Protein AF-A0A966C824-F1 (afdb_monomer)

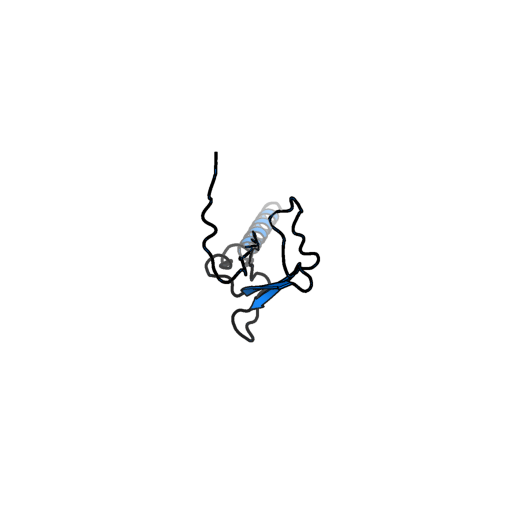Radius of gyration: 28.46 Å; Cα contacts (8 Å, |Δi|>4): 60; chains: 1; bounding box: 36×34×95 Å

Structure (mmCIF, N/CA/C/O backbone):
data_AF-A0A966C824-F1
#
_entry.id   AF-A0A966C824-F1
#
loop_
_atom_site.group_PDB
_atom_site.id
_atom_site.type_symbol
_atom_site.label_atom_id
_atom_site.label_alt_id
_atom_site.label_comp_id
_atom_site.label_asym_id
_atom_site.label_entity_id
_atom_site.label_seq_id
_atom_site.pdbx_PDB_ins_code
_atom_site.Cartn_x
_atom_site.Cartn_y
_atom_site.Cartn_z
_atom_site.occupancy
_atom_site.B_iso_or_equiv
_atom_site.auth_seq_id
_atom_site.auth_comp_id
_atom_site.auth_asym_id
_atom_site.auth_atom_id
_atom_site.pdbx_PDB_model_num
ATOM 1 N N . MET A 1 1 ? -11.080 4.506 -63.660 1.00 52.56 1 MET A N 1
ATOM 2 C CA . MET A 1 1 ? -11.298 5.128 -62.327 1.00 52.56 1 MET A CA 1
ATOM 3 C C . MET A 1 1 ? -11.511 4.131 -61.174 1.00 52.56 1 MET A C 1
ATOM 5 O O . MET A 1 1 ? -11.250 4.509 -60.042 1.00 52.56 1 MET A O 1
ATOM 9 N N . LYS A 1 2 ? -11.953 2.877 -61.407 1.00 53.19 2 LYS A N 1
ATOM 10 C CA . LYS A 1 2 ? -12.155 1.874 -60.333 1.00 53.19 2 LYS A CA 1
ATOM 11 C C . LYS A 1 2 ? -10.847 1.301 -59.754 1.00 53.19 2 LYS A C 1
ATOM 13 O O . LYS A 1 2 ? -10.748 1.173 -58.545 1.00 53.19 2 LYS A O 1
ATOM 18 N N . SER A 1 3 ? -9.838 1.047 -60.594 1.00 57.88 3 SER A N 1
ATOM 19 C CA . SER A 1 3 ? -8.557 0.451 -60.165 1.00 57.88 3 SER A CA 1
ATOM 20 C C . SER A 1 3 ? -7.742 1.363 -59.238 1.00 57.88 3 SER A C 1
ATOM 22 O O . SER A 1 3 ? -7.180 0.875 -58.267 1.00 57.88 3 SER A O 1
ATOM 24 N N . LEU A 1 4 ? -7.744 2.683 -59.473 1.00 57.84 4 LEU A N 1
ATOM 25 C CA . LEU A 1 4 ? -6.974 3.628 -58.656 1.00 57.84 4 LEU A CA 1
ATOM 26 C C . LEU A 1 4 ? -7.444 3.626 -57.193 1.00 57.84 4 LEU A C 1
ATOM 28 O O . LEU A 1 4 ? -6.621 3.641 -56.291 1.00 57.84 4 LEU A O 1
ATOM 32 N N . ARG A 1 5 ? -8.766 3.529 -56.970 1.00 61.22 5 ARG A N 1
ATOM 33 C CA . ARG A 1 5 ? -9.389 3.506 -55.636 1.00 61.22 5 ARG A CA 1
ATOM 34 C C . ARG A 1 5 ? -9.021 2.252 -54.843 1.00 61.22 5 ARG A C 1
ATOM 36 O O . ARG A 1 5 ? -8.782 2.338 -53.643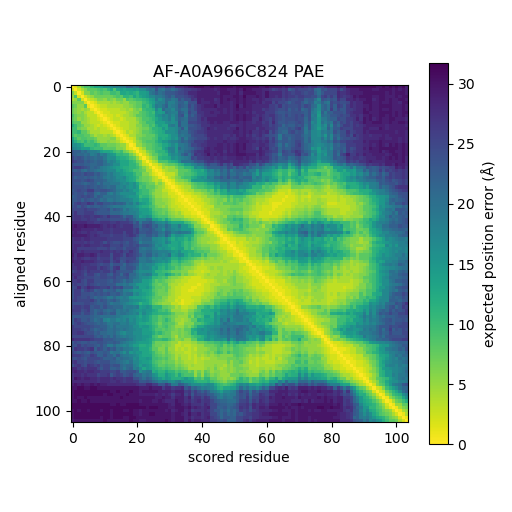 1.00 61.22 5 ARG A O 1
ATOM 43 N N . THR A 1 6 ? -8.955 1.100 -55.508 1.00 62.62 6 THR A N 1
ATOM 44 C CA . THR A 1 6 ? -8.594 -0.172 -54.870 1.00 62.62 6 THR A CA 1
ATOM 45 C C . THR A 1 6 ? -7.126 -0.180 -54.447 1.00 62.62 6 THR A C 1
ATOM 47 O O . THR A 1 6 ? -6.808 -0.619 -53.347 1.00 62.62 6 THR A O 1
ATOM 50 N N . THR A 1 7 ? -6.233 0.375 -55.271 1.00 66.12 7 THR A N 1
ATOM 51 C CA . THR A 1 7 ? -4.802 0.462 -54.949 1.00 66.12 7 THR A CA 1
ATOM 52 C C . THR A 1 7 ? -4.532 1.391 -53.761 1.00 66.12 7 THR A C 1
ATOM 54 O O . THR A 1 7 ? -3.710 1.058 -52.912 1.00 66.12 7 THR A O 1
ATOM 57 N N . THR A 1 8 ? -5.252 2.515 -53.639 1.00 68.44 8 THR A N 1
ATOM 58 C CA . THR A 1 8 ? -5.095 3.428 -52.489 1.00 68.44 8 THR A CA 1
ATOM 59 C C . THR A 1 8 ? -5.561 2.796 -51.176 1.00 68.44 8 THR A C 1
ATOM 61 O O . THR A 1 8 ? -4.921 2.986 -50.147 1.00 68.44 8 THR A O 1
ATOM 64 N N . LEU A 1 9 ? -6.641 2.007 -51.210 1.00 70.12 9 LEU A N 1
ATOM 65 C CA . LEU A 1 9 ? -7.150 1.273 -50.045 1.00 70.12 9 LEU A CA 1
ATOM 66 C C . LEU A 1 9 ? -6.168 0.202 -49.555 1.00 70.12 9 LEU A C 1
ATOM 68 O O . LEU A 1 9 ? -5.970 0.062 -48.351 1.00 70.12 9 LEU A O 1
ATOM 72 N N . ILE A 1 10 ? -5.517 -0.513 -50.475 1.00 74.25 10 ILE A N 1
ATOM 73 C CA . ILE A 1 10 ? -4.514 -1.533 -50.134 1.00 74.25 10 ILE A CA 1
ATOM 74 C C . ILE A 1 10 ? -3.266 -0.883 -49.521 1.00 74.25 10 ILE A C 1
ATOM 76 O O . ILE A 1 10 ? -2.755 -1.373 -48.516 1.00 74.25 10 ILE A O 1
ATOM 80 N N . LEU A 1 11 ? -2.802 0.243 -50.075 1.00 69.38 11 LEU A N 1
ATOM 81 C CA . LEU A 1 11 ? -1.651 0.970 -49.528 1.00 69.38 11 LEU A CA 1
ATOM 82 C C . LEU A 1 11 ? -1.937 1.543 -48.132 1.00 69.38 11 LEU A C 1
ATOM 84 O O . LEU A 1 11 ? -1.084 1.464 -47.252 1.00 69.38 11 LEU A O 1
ATOM 88 N N . ALA A 1 12 ? -3.141 2.082 -47.916 1.00 69.94 12 ALA A N 1
ATOM 89 C CA . ALA A 1 12 ? -3.560 2.588 -46.611 1.00 69.94 12 ALA A CA 1
ATOM 90 C C . ALA A 1 12 ? -3.686 1.458 -45.575 1.00 69.94 12 ALA A C 1
ATOM 92 O O . ALA A 1 12 ? -3.243 1.620 -44.442 1.00 69.94 12 ALA A O 1
ATOM 93 N N . ALA A 1 13 ? -4.219 0.295 -45.964 1.00 66.50 13 ALA A N 1
ATOM 94 C CA . ALA A 1 13 ? -4.302 -0.872 -45.086 1.00 66.50 13 ALA A CA 1
ATOM 95 C C . ALA A 1 13 ? -2.912 -1.408 -44.702 1.00 66.50 13 ALA A C 1
ATOM 97 O O . ALA A 1 13 ? -2.683 -1.729 -43.539 1.00 66.50 13 ALA A O 1
ATOM 98 N N . LEU A 1 14 ? -1.962 -1.445 -45.643 1.00 68.31 14 LEU A N 1
ATOM 99 C CA . LEU A 1 14 ? -0.592 -1.888 -45.367 1.00 68.31 14 LEU A CA 1
ATOM 100 C C . LEU A 1 14 ? 0.166 -0.902 -44.463 1.00 68.31 14 LEU A C 1
ATOM 102 O O . LEU A 1 14 ? 0.928 -1.326 -43.596 1.00 68.31 14 LEU A O 1
ATOM 106 N N . ALA A 1 15 ? -0.089 0.401 -44.611 1.00 66.44 15 ALA A N 1
ATOM 107 C CA . ALA A 1 15 ? 0.471 1.425 -43.732 1.00 66.44 15 ALA A CA 1
ATOM 108 C C . ALA A 1 15 ? -0.011 1.276 -42.278 1.00 66.44 15 ALA A C 1
ATOM 110 O O . ALA A 1 15 ? 0.764 1.537 -41.366 1.00 66.44 15 ALA A O 1
ATOM 111 N N . VAL A 1 16 ? -1.243 0.799 -42.050 1.00 65.81 16 VAL A N 1
ATOM 112 C CA . VAL A 1 16 ? -1.774 0.547 -40.697 1.00 65.81 16 VAL A CA 1
ATOM 113 C C . VAL A 1 16 ? -1.121 -0.673 -40.036 1.00 65.81 16 VAL A C 1
ATOM 115 O O . VAL A 1 16 ? -0.901 -0.654 -38.830 1.00 65.81 16 VAL A O 1
ATOM 118 N N . VAL A 1 17 ? -0.754 -1.705 -40.805 1.00 63.94 17 VAL A N 1
ATOM 119 C CA . VAL A 1 17 ? -0.068 -2.910 -40.283 1.00 63.94 17 VAL A CA 1
ATOM 120 C C . VAL A 1 17 ? 1.400 -2.632 -39.929 1.00 63.94 17 VAL A C 1
ATOM 122 O O . VAL A 1 17 ? 1.963 -3.293 -39.062 1.00 63.94 17 VAL A O 1
ATOM 125 N N . LEU A 1 18 ? 2.018 -1.646 -40.587 1.00 61.72 18 LEU A N 1
ATOM 126 C CA . LEU A 1 18 ? 3.401 -1.223 -40.337 1.00 61.72 18 LEU A CA 1
ATOM 127 C C . LEU A 1 18 ? 3.526 -0.141 -39.257 1.00 61.72 18 LEU A C 1
ATOM 129 O O . LEU A 1 18 ? 4.646 0.229 -38.904 1.00 61.72 18 LEU A O 1
ATOM 133 N N . LEU A 1 19 ? 2.411 0.371 -38.724 1.00 61.56 19 LEU A N 1
ATOM 134 C CA . LEU A 1 19 ? 2.466 1.196 -37.524 1.00 61.56 19 LEU A CA 1
ATOM 135 C C . LEU A 1 19 ? 2.982 0.309 -36.381 1.00 61.56 19 LEU A C 1
ATOM 137 O O . LEU A 1 19 ? 2.381 -0.735 -36.126 1.00 61.56 19 LEU A O 1
ATOM 141 N N . PRO A 1 20 ? 4.065 0.691 -35.679 1.00 58.81 20 PRO A N 1
ATOM 142 C CA . PRO A 1 20 ? 4.505 0.011 -34.466 1.00 58.81 20 PRO A CA 1
ATOM 143 C C . PRO A 1 20 ? 3.474 0.286 -33.362 1.00 58.81 20 PRO A C 1
ATOM 145 O O . PRO A 1 20 ? 3.635 1.165 -32.519 1.00 58.81 20 PRO A O 1
ATOM 148 N N . GLY A 1 21 ? 2.345 -0.413 -33.448 1.00 55.00 21 GLY A N 1
ATOM 149 C CA . GLY A 1 21 ? 1.138 -0.181 -32.678 1.00 55.00 21 GLY A CA 1
ATOM 150 C C . GLY A 1 21 ? 0.811 -1.374 -31.790 1.00 55.00 21 GLY A C 1
ATOM 151 O O . GLY A 1 21 ? 0.289 -2.387 -32.240 1.00 55.00 21 GLY A O 1
ATOM 152 N N . CYS A 1 22 ? 1.069 -1.187 -30.501 1.00 57.72 22 CYS A N 1
ATOM 153 C CA . CYS A 1 22 ? 0.274 -1.686 -29.375 1.00 57.72 22 CYS A CA 1
ATOM 154 C C . CYS A 1 22 ? 0.309 -3.169 -28.9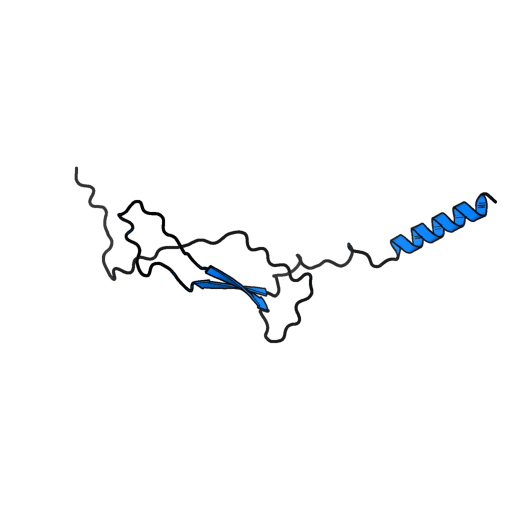65 1.00 57.72 22 CYS A C 1
ATOM 156 O O . CYS A 1 22 ? -0.117 -3.431 -27.844 1.00 57.72 22 CYS A O 1
ATOM 158 N N . THR A 1 23 ? 0.808 -4.129 -29.750 1.00 54.44 23 THR A N 1
ATOM 159 C CA . THR A 1 23 ? 0.698 -5.558 -29.346 1.00 54.44 23 THR A CA 1
ATOM 160 C C . THR A 1 23 ? 1.996 -6.362 -29.306 1.00 54.44 23 THR A C 1
ATOM 162 O O . THR A 1 23 ? 2.058 -7.343 -28.576 1.00 54.44 23 THR A O 1
ATOM 165 N N . ALA A 1 24 ? 3.050 -5.964 -30.020 1.00 55.19 24 ALA A N 1
ATOM 166 C CA . ALA A 1 24 ? 4.229 -6.822 -30.210 1.00 55.19 24 ALA A CA 1
ATOM 167 C C . ALA A 1 24 ? 5.364 -6.659 -29.173 1.00 55.19 24 ALA A C 1
ATOM 169 O O . ALA A 1 24 ? 6.389 -7.316 -29.307 1.00 55.19 24 ALA A O 1
ATOM 170 N N . GLY A 1 25 ? 5.219 -5.794 -28.164 1.00 55.53 25 GLY A N 1
ATOM 171 C CA . GLY A 1 25 ? 6.306 -5.517 -27.210 1.00 55.53 25 GLY A CA 1
ATOM 172 C C . GLY A 1 25 ? 5.865 -5.098 -25.812 1.00 55.53 25 GLY A C 1
ATOM 173 O O . GLY A 1 25 ? 6.674 -4.555 -25.062 1.00 55.53 25 GLY A O 1
ATOM 174 N N . ASN A 1 26 ? 4.592 -5.305 -25.454 1.00 60.81 26 ASN A N 1
ATOM 175 C CA . ASN A 1 26 ? 4.152 -5.060 -24.084 1.00 60.81 26 ASN A CA 1
ATOM 176 C C . ASN A 1 26 ? 4.554 -6.245 -23.195 1.00 60.81 26 ASN A C 1
ATOM 178 O O . ASN A 1 26 ? 3.788 -7.188 -23.024 1.00 60.81 26 ASN A O 1
ATOM 182 N N . HIS A 1 27 ? 5.765 -6.170 -22.651 1.00 65.69 27 HIS A N 1
ATOM 183 C CA . HIS A 1 27 ? 6.320 -7.129 -21.694 1.00 65.69 27 HIS A CA 1
ATOM 184 C C . HIS A 1 27 ? 6.126 -6.674 -20.237 1.00 65.69 27 HIS A C 1
ATOM 186 O O . HIS A 1 27 ? 6.779 -7.200 -19.336 1.00 65.69 27 HIS A O 1
ATOM 192 N N . SER A 1 28 ? 5.252 -5.689 -19.973 1.00 62.09 28 SER A N 1
ATOM 193 C CA . SER A 1 28 ? 5.052 -5.144 -18.620 1.00 62.09 28 SER A CA 1
ATOM 194 C C . SER A 1 28 ? 4.587 -6.193 -17.602 1.00 62.09 28 SER A C 1
ATOM 196 O O . SER A 1 28 ? 4.790 -5.998 -16.408 1.00 62.09 28 SER A O 1
ATOM 198 N N . ALA A 1 29 ? 4.005 -7.308 -18.057 1.00 66.31 29 ALA A N 1
ATOM 199 C CA . ALA A 1 29 ? 3.576 -8.421 -17.209 1.00 66.31 29 ALA A CA 1
ATOM 200 C C . ALA A 1 29 ? 4.593 -9.580 -17.117 1.00 66.31 29 ALA A C 1
ATOM 202 O O . ALA A 1 29 ? 4.401 -10.488 -16.312 1.00 66.31 29 ALA A O 1
ATOM 203 N N . ASP A 1 30 ? 5.666 -9.568 -17.914 1.00 71.81 30 ASP A N 1
ATOM 204 C CA . ASP A 1 30 ? 6.597 -10.705 -18.020 1.00 71.81 30 ASP A CA 1
ATOM 205 C C . ASP A 1 30 ? 7.574 -10.778 -16.844 1.00 71.81 30 ASP A C 1
ATOM 207 O O . ASP A 1 30 ? 8.207 -11.805 -16.595 1.00 71.81 30 ASP A O 1
ATOM 211 N N . THR A 1 31 ? 7.732 -9.669 -16.125 1.00 73.12 31 THR A N 1
ATOM 212 C CA . THR A 1 31 ? 8.700 -9.536 -15.040 1.00 73.12 31 THR A CA 1
ATOM 213 C C . THR A 1 31 ? 8.067 -8.879 -13.826 1.00 73.12 31 THR A C 1
ATOM 215 O O . THR A 1 31 ? 7.002 -8.270 -13.891 1.00 73.12 31 THR A O 1
ATOM 218 N N . VAL A 1 32 ? 8.727 -9.025 -12.678 1.00 74.56 32 VAL A N 1
ATOM 219 C CA . VAL A 1 32 ? 8.282 -8.383 -11.442 1.00 74.56 32 VAL A CA 1
ATOM 220 C C . VAL A 1 32 ? 8.275 -6.865 -11.632 1.00 74.56 32 VAL A C 1
ATOM 222 O O . VAL A 1 32 ? 9.278 -6.296 -12.062 1.00 74.56 32 VAL A O 1
ATOM 225 N N . ALA A 1 33 ? 7.183 -6.208 -11.226 1.00 78.38 33 ALA A N 1
ATOM 226 C CA . ALA A 1 33 ? 7.037 -4.760 -11.333 1.00 78.38 33 ALA A CA 1
ATOM 227 C C . ALA A 1 33 ? 8.260 -4.013 -10.750 1.00 78.38 33 ALA A C 1
ATOM 229 O O . ALA A 1 33 ? 8.742 -4.366 -9.661 1.00 78.38 33 ALA A O 1
ATOM 230 N N . PRO A 1 34 ? 8.758 -2.957 -11.419 1.00 80.94 34 PRO A N 1
ATOM 231 C CA . PRO A 1 34 ? 9.940 -2.205 -10.988 1.00 80.94 34 PRO A CA 1
ATOM 232 C C . PRO A 1 34 ? 9.667 -1.266 -9.798 1.00 80.94 34 PRO A C 1
ATOM 234 O O . PRO A 1 34 ? 10.542 -0.492 -9.404 1.00 80.94 34 PRO A O 1
ATOM 237 N N . VAL A 1 35 ? 8.473 -1.343 -9.206 1.00 84.19 35 VAL A N 1
ATOM 238 C CA . VAL A 1 35 ? 8.035 -0.537 -8.066 1.00 84.19 35 VAL A CA 1
ATOM 239 C C . VAL A 1 35 ? 7.712 -1.404 -6.851 1.00 84.19 35 VAL A C 1
ATOM 241 O O . VAL A 1 35 ? 7.455 -2.603 -6.970 1.00 84.19 35 VAL A O 1
ATOM 244 N N . PHE A 1 36 ? 7.730 -0.796 -5.672 1.00 85.94 36 PHE A N 1
ATOM 245 C CA . PHE A 1 36 ? 7.175 -1.356 -4.444 1.00 85.94 36 PHE A CA 1
ATOM 246 C C . PHE A 1 36 ? 6.220 -0.345 -3.805 1.00 85.94 36 PHE A C 1
ATOM 248 O O . PHE A 1 36 ? 6.359 0.864 -4.009 1.00 85.94 36 PHE A O 1
ATOM 255 N N . PHE A 1 37 ? 5.246 -0.852 -3.052 1.00 86.94 37 PHE A N 1
ATOM 256 C CA . PHE A 1 37 ? 4.314 -0.029 -2.292 1.00 86.94 37 PHE A CA 1
ATOM 257 C C . PHE A 1 37 ? 4.803 0.148 -0.859 1.00 86.94 37 PHE A C 1
ATOM 259 O O . PHE A 1 37 ? 5.297 -0.795 -0.241 1.00 86.94 37 PHE A O 1
ATOM 266 N N . THR A 1 38 ? 4.620 1.345 -0.320 1.00 87.56 38 THR A N 1
ATOM 267 C CA . THR A 1 38 ? 4.750 1.630 1.108 1.00 87.56 38 THR A CA 1
ATOM 268 C C . THR A 1 38 ? 3.461 2.249 1.621 1.00 87.56 38 THR A C 1
ATOM 270 O O . THR A 1 38 ? 2.821 3.038 0.923 1.00 87.56 38 THR A O 1
ATOM 273 N N . ALA A 1 39 ? 3.082 1.868 2.839 1.00 86.94 39 ALA A N 1
ATOM 274 C CA . ALA A 1 39 ? 1.987 2.477 3.576 1.00 86.94 39 ALA A CA 1
ATOM 275 C C . ALA A 1 39 ? 2.554 3.406 4.646 1.00 86.94 39 ALA A C 1
ATOM 277 O O . ALA A 1 39 ? 3.523 3.070 5.327 1.00 86.94 39 ALA A O 1
ATOM 278 N N . ASP A 1 40 ? 1.922 4.558 4.793 1.00 86.69 40 ASP A N 1
ATOM 279 C CA . ASP A 1 40 ? 2.205 5.552 5.816 1.00 86.69 40 ASP A CA 1
ATOM 280 C C . ASP A 1 40 ? 0.895 5.817 6.565 1.00 86.69 40 ASP A C 1
ATOM 282 O O . ASP A 1 40 ? -0.092 6.259 5.969 1.00 86.69 40 ASP A O 1
ATOM 286 N N . ILE A 1 41 ? 0.861 5.455 7.847 1.00 82.06 41 ILE A N 1
ATOM 287 C CA . ILE A 1 41 ? -0.308 5.608 8.714 1.00 82.06 41 ILE A CA 1
ATOM 288 C C . ILE A 1 41 ? -0.009 6.770 9.652 1.00 82.06 41 ILE A C 1
ATOM 290 O O . ILE A 1 41 ? 0.748 6.626 10.609 1.00 82.06 41 ILE A O 1
ATOM 294 N N . THR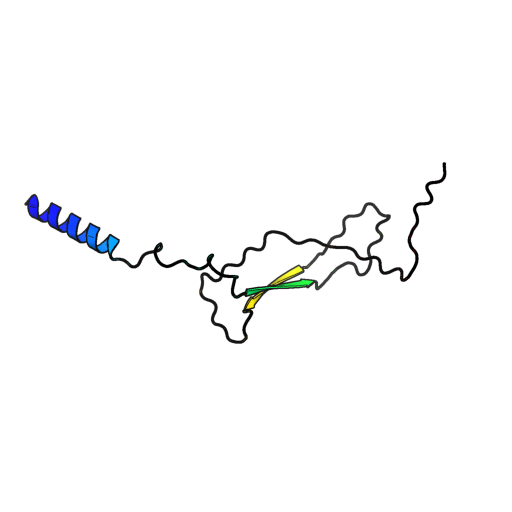 A 1 42 ? -0.582 7.933 9.351 1.00 76.25 42 THR A N 1
ATOM 295 C CA . THR A 1 42 ? -0.346 9.160 10.126 1.00 76.25 42 THR A CA 1
ATOM 296 C C . THR A 1 42 ? -1.167 9.180 11.412 1.00 76.25 42 THR A C 1
ATOM 298 O O . THR A 1 42 ? -0.713 9.691 12.431 1.00 76.25 42 THR A O 1
ATOM 301 N N . GLU A 1 43 ? -2.365 8.598 11.369 1.00 72.38 43 GLU A N 1
ATOM 302 C CA . GLU A 1 43 ? -3.290 8.538 12.494 1.00 72.38 43 GLU A CA 1
ATOM 303 C C . GLU A 1 43 ? -3.908 7.144 12.560 1.00 72.38 43 GLU A C 1
ATOM 305 O O . GLU A 1 43 ? -4.465 6.641 11.583 1.00 72.38 43 GLU A O 1
ATOM 310 N N . GLY A 1 44 ? -3.808 6.518 13.727 1.00 68.12 44 GLY A N 1
ATOM 311 C CA . GLY A 1 44 ? -4.396 5.217 14.000 1.00 68.12 44 GLY A CA 1
ATOM 312 C C . GLY A 1 44 ? -4.508 4.977 15.505 1.00 68.12 44 GLY A C 1
ATOM 313 O O . GLY A 1 44 ? -3.839 5.660 16.288 1.00 68.12 44 GLY A O 1
ATOM 314 N N . PRO A 1 45 ? -5.367 4.040 15.930 1.00 67.81 45 PRO A N 1
ATOM 315 C CA . PRO A 1 45 ? -5.471 3.665 17.333 1.00 67.81 45 PRO A CA 1
ATOM 316 C C . PRO A 1 45 ? -4.150 3.043 17.803 1.00 67.81 45 PRO A C 1
ATOM 318 O O . PRO A 1 45 ? -3.668 2.086 17.201 1.00 67.81 45 PRO A O 1
ATOM 321 N N . ALA A 1 46 ? -3.560 3.604 18.865 1.00 65.31 46 ALA A N 1
ATOM 322 C CA . ALA A 1 46 ? -2.325 3.086 19.460 1.00 65.31 46 ALA A CA 1
ATOM 323 C C . ALA A 1 46 ? -2.535 1.694 20.079 1.00 65.31 46 ALA A C 1
ATOM 325 O O . ALA A 1 46 ? -1.677 0.829 19.946 1.00 65.31 46 ALA A O 1
ATOM 326 N N . ASP A 1 47 ? -3.708 1.482 20.680 1.00 69.31 47 ASP A N 1
ATOM 327 C CA . ASP A 1 47 ? -4.169 0.215 21.230 1.00 69.31 47 ASP A CA 1
ATOM 328 C C . ASP A 1 47 ? -5.647 0.019 20.872 1.00 69.31 47 ASP A C 1
ATOM 330 O O . ASP A 1 47 ? -6.420 0.978 20.788 1.00 69.31 47 ASP A O 1
ATOM 334 N N . VAL A 1 48 ? -6.041 -1.236 20.668 1.00 72.06 48 VAL A N 1
ATOM 335 C CA . VAL A 1 48 ? -7.425 -1.630 20.390 1.00 72.06 48 VAL A CA 1
ATOM 336 C C . VAL A 1 48 ? -7.874 -2.608 21.468 1.00 72.06 48 VAL A C 1
ATOM 338 O O . VAL A 1 48 ? -7.257 -3.658 21.652 1.00 72.06 48 VAL A O 1
ATOM 341 N N . ASP A 1 49 ? -8.976 -2.295 22.148 1.00 75.94 49 ASP A N 1
ATOM 342 C CA . ASP A 1 49 ? -9.646 -3.244 23.033 1.00 75.94 49 ASP A CA 1
ATOM 343 C C . ASP A 1 49 ? -10.497 -4.216 22.207 1.00 75.94 49 ASP A C 1
ATOM 345 O O . ASP A 1 49 ? -11.602 -3.897 21.772 1.00 75.94 49 ASP A O 1
ATOM 349 N N . ILE A 1 50 ? -9.968 -5.423 22.005 1.00 73.19 50 ILE A N 1
ATOM 350 C CA . ILE A 1 50 ? -10.636 -6.488 21.246 1.00 73.19 50 ILE A CA 1
ATOM 351 C C . ILE A 1 50 ? -11.871 -7.067 21.955 1.00 73.19 50 ILE A C 1
ATOM 353 O O . ILE A 1 50 ? -12.581 -7.876 21.360 1.00 73.19 50 ILE A O 1
ATOM 357 N N . SER A 1 51 ? -12.113 -6.719 23.225 1.00 77.62 51 SER A N 1
ATOM 358 C CA . SER A 1 51 ? -13.304 -7.164 23.961 1.00 77.62 51 SER A CA 1
ATOM 359 C C . SER A 1 51 ? -14.550 -6.349 23.615 1.00 77.62 51 SER A C 1
ATOM 361 O O . SER A 1 51 ? -15.674 -6.805 23.846 1.00 77.62 51 SER A O 1
ATOM 363 N N . LEU A 1 52 ? -14.363 -5.162 23.036 1.00 77.56 52 LEU A N 1
ATOM 364 C CA . LEU A 1 52 ? -15.447 -4.291 22.618 1.00 77.56 52 LEU A CA 1
ATOM 365 C C . LEU A 1 52 ? -15.835 -4.604 21.165 1.00 77.56 52 LEU A C 1
ATOM 367 O O . LEU A 1 52 ? -14.958 -4.685 20.304 1.00 77.56 52 LEU A O 1
ATOM 371 N N . PRO A 1 53 ? -17.137 -4.737 20.847 1.00 77.81 53 PRO A N 1
ATOM 372 C CA . PRO A 1 53 ? -17.611 -4.920 19.478 1.00 77.81 53 PRO A CA 1
ATOM 373 C C . PRO A 1 53 ? -17.615 -3.572 18.740 1.00 77.81 53 PRO A C 1
ATOM 375 O O . PRO A 1 53 ? -18.668 -3.065 18.353 1.00 77.81 53 PRO A O 1
ATOM 378 N N . ILE A 1 54 ? -16.440 -2.955 18.621 1.00 79.31 54 ILE A N 1
ATOM 379 C CA . ILE A 1 54 ? -16.236 -1.677 17.938 1.00 79.31 54 ILE A CA 1
ATOM 380 C C . ILE A 1 54 ? -15.393 -1.883 16.685 1.00 79.31 54 ILE A C 1
ATOM 382 O O . ILE A 1 54 ? -14.446 -2.670 16.675 1.00 79.31 54 ILE A O 1
ATOM 386 N N . ASP A 1 55 ? -15.72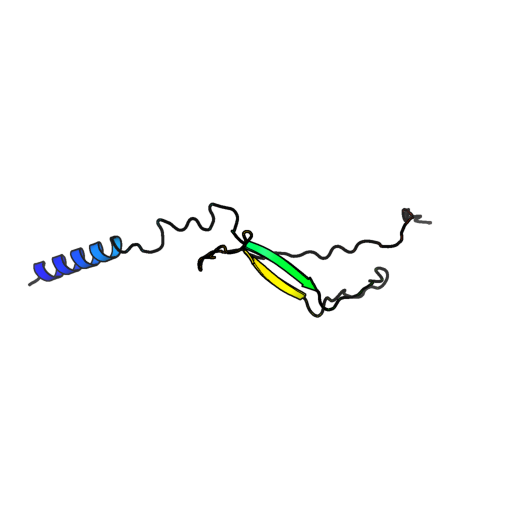4 -1.141 15.634 1.00 77.56 55 ASP A N 1
ATOM 387 C CA . ASP A 1 55 ? -14.946 -1.163 14.405 1.00 77.56 55 ASP A CA 1
ATOM 388 C C . ASP A 1 55 ? -13.620 -0.424 14.604 1.00 77.56 55 ASP A C 1
ATOM 390 O O . ASP A 1 55 ? -13.572 0.727 15.050 1.00 77.56 55 ASP A O 1
ATOM 394 N N . VAL A 1 56 ? -12.525 -1.076 14.220 1.00 76.31 56 VAL A N 1
ATOM 395 C CA . VAL A 1 56 ? -11.206 -0.445 14.175 1.00 76.31 56 VAL A CA 1
ATOM 396 C C . VAL A 1 56 ? -11.113 0.370 12.896 1.00 76.31 56 VAL A C 1
ATOM 398 O O . VAL A 1 56 ? -11.107 -0.178 11.795 1.00 76.31 56 VAL A O 1
ATOM 401 N N . THR A 1 57 ? -11.018 1.687 13.042 1.00 78.50 57 THR A N 1
ATOM 402 C CA . THR A 1 57 ? -10.900 2.607 11.908 1.00 78.50 57 THR A CA 1
ATOM 403 C C . THR A 1 57 ? -9.497 3.204 11.859 1.00 78.50 57 THR A C 1
ATOM 405 O O . THR A 1 57 ? -8.979 3.657 12.878 1.00 78.50 57 THR A O 1
ATOM 408 N N . ILE A 1 58 ? -8.896 3.233 10.667 1.00 81.88 58 ILE A N 1
ATOM 409 C CA . ILE A 1 58 ? -7.675 3.992 10.368 1.00 81.88 58 ILE A CA 1
ATOM 410 C C . ILE A 1 58 ? -8.112 5.218 9.556 1.00 81.88 58 ILE A C 1
ATOM 412 O O . ILE A 1 58 ? -8.419 5.060 8.373 1.00 81.88 58 ILE A O 1
ATOM 416 N N . PRO A 1 59 ? -8.202 6.417 10.164 1.00 81.44 59 PRO A N 1
ATOM 417 C CA . PRO A 1 59 ? -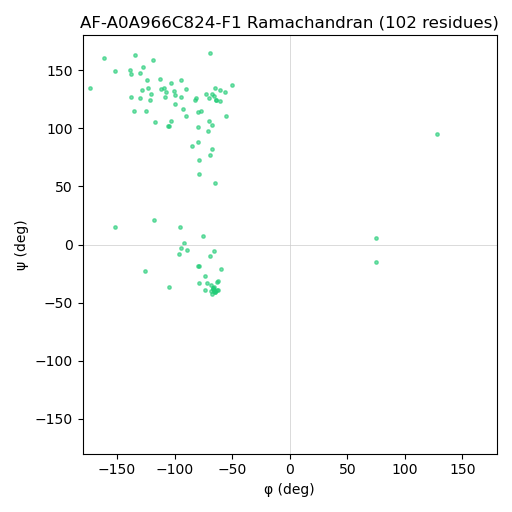8.778 7.586 9.498 1.00 81.44 59 PRO A CA 1
ATOM 418 C C . PRO A 1 59 ? -7.982 8.030 8.270 1.00 81.44 59 PRO A C 1
ATOM 420 O O . PRO A 1 59 ? -8.569 8.398 7.254 1.00 81.44 59 PRO A O 1
ATOM 423 N N . THR A 1 60 ? -6.650 7.967 8.359 1.00 86.62 60 THR A N 1
ATOM 424 C CA . THR A 1 60 ? -5.755 8.436 7.300 1.00 86.62 60 THR A CA 1
ATOM 425 C C . THR A 1 60 ? -4.638 7.430 7.054 1.00 86.62 60 THR A C 1
ATOM 427 O O . THR A 1 60 ? -3.769 7.218 7.900 1.00 86.62 60 THR A O 1
ATOM 430 N N . MET A 1 61 ? -4.636 6.845 5.855 1.00 85.75 61 MET A N 1
ATOM 431 C CA . MET A 1 61 ? -3.582 5.965 5.356 1.00 85.75 61 MET A CA 1
ATOM 432 C C . MET A 1 61 ? -3.155 6.434 3.965 1.00 85.75 61 MET A C 1
ATOM 434 O O . MET A 1 61 ? -3.984 6.573 3.066 1.00 85.75 61 MET A O 1
ATOM 438 N N . THR A 1 62 ? -1.858 6.667 3.782 1.00 88.62 62 THR A N 1
ATOM 439 C CA . THR A 1 62 ? -1.286 7.079 2.497 1.00 88.62 62 THR A CA 1
ATOM 440 C C . THR A 1 62 ? -0.478 5.940 1.897 1.00 88.62 62 THR A C 1
ATOM 442 O O . THR A 1 62 ? 0.446 5.430 2.526 1.00 88.62 62 THR A O 1
ATOM 445 N N . TRP A 1 63 ? -0.779 5.589 0.650 1.00 86.06 63 TRP A N 1
ATOM 446 C CA . TRP A 1 63 ? -0.006 4.625 -0.126 1.00 86.06 63 TRP A CA 1
ATOM 447 C C . TRP A 1 63 ? 0.911 5.349 -1.104 1.00 86.06 63 TRP A C 1
ATOM 449 O O . TRP A 1 63 ? 0.485 6.259 -1.817 1.00 86.06 63 TRP A O 1
ATOM 459 N N . LYS A 1 64 ? 2.180 4.947 -1.144 1.00 88.00 64 LYS A N 1
ATOM 460 C CA . LYS A 1 64 ? 3.185 5.494 -2.061 1.00 88.00 64 LYS A CA 1
ATOM 461 C C . LYS A 1 64 ? 3.767 4.352 -2.885 1.00 88.00 64 LYS A C 1
ATOM 463 O O . LYS A 1 64 ? 4.118 3.311 -2.340 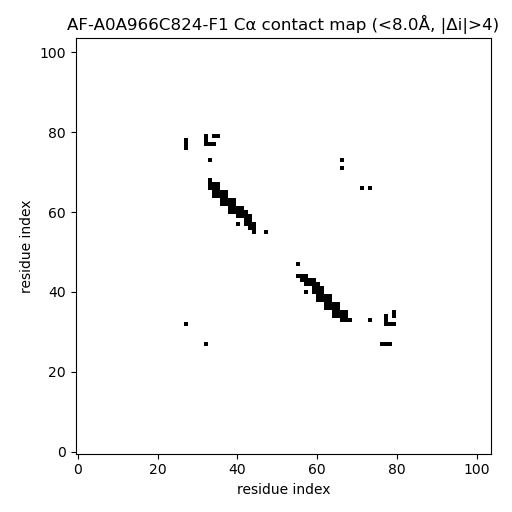1.00 88.00 64 LYS A O 1
ATOM 468 N N . SER A 1 65 ? 3.893 4.549 -4.193 1.00 84.38 65 SER A N 1
ATOM 469 C CA . SER A 1 65 ? 4.650 3.659 -5.077 1.00 84.38 65 SER A CA 1
ATOM 470 C C . SER A 1 65 ? 6.022 4.264 -5.349 1.00 84.38 65 SER A C 1
ATOM 472 O O . SER A 1 65 ? 6.111 5.425 -5.757 1.00 84.38 65 SER A O 1
ATOM 474 N N . GLN A 1 66 ? 7.088 3.496 -5.151 1.00 85.44 66 GLN A N 1
ATOM 475 C CA . GLN A 1 66 ? 8.460 3.956 -5.371 1.00 85.44 66 GLN A CA 1
ATOM 476 C C . GLN A 1 66 ? 9.230 2.967 -6.235 1.00 85.44 66 GLN A C 1
ATOM 478 O O . GLN A 1 66 ? 8.999 1.760 -6.166 1.00 85.44 66 GLN A O 1
ATOM 483 N N . ALA A 1 67 ? 10.158 3.474 -7.047 1.00 86.94 67 ALA A N 1
ATOM 484 C CA . ALA A 1 67 ? 11.052 2.626 -7.819 1.00 86.94 67 ALA A CA 1
ATOM 485 C C . ALA A 1 67 ? 11.961 1.821 -6.881 1.00 86.94 67 ALA A C 1
ATOM 487 O O . ALA A 1 67 ? 12.545 2.373 -5.950 1.00 86.94 67 ALA A O 1
ATOM 488 N N . LYS A 1 68 ? 12.122 0.523 -7.154 1.00 85.62 68 LYS A N 1
ATOM 489 C CA . LYS A 1 68 ? 13.002 -0.366 -6.370 1.00 85.62 68 LYS A CA 1
ATOM 490 C C . LYS A 1 68 ? 14.471 0.053 -6.417 1.00 85.62 68 LYS A C 1
ATOM 492 O O . LYS A 1 68 ? 15.202 -0.176 -5.459 1.00 85.62 68 LYS A O 1
ATOM 497 N N . ALA A 1 69 ? 14.899 0.639 -7.532 1.00 83.50 69 ALA A N 1
ATOM 498 C CA . ALA A 1 69 ? 16.260 1.111 -7.731 1.00 83.50 69 ALA A CA 1
ATOM 499 C C . ALA A 1 69 ? 16.309 2.651 -7.683 1.00 83.50 69 ALA A C 1
ATOM 501 O O . ALA A 1 69 ? 15.523 3.304 -8.380 1.00 83.50 69 ALA A O 1
ATOM 502 N N . PRO A 1 70 ? 17.236 3.248 -6.910 1.00 79.50 70 PRO A N 1
ATOM 503 C CA . PRO A 1 70 ? 17.450 4.691 -6.914 1.00 79.50 70 PRO A CA 1
ATOM 504 C C . PRO A 1 70 ? 17.759 5.205 -8.325 1.00 79.50 70 PRO A C 1
ATOM 506 O O . PRO A 1 70 ? 18.607 4.651 -9.020 1.00 79.50 70 PRO A O 1
ATOM 509 N N . GLY A 1 71 ? 17.073 6.267 -8.751 1.00 76.94 71 GLY A N 1
ATOM 510 C CA . GLY A 1 71 ? 17.298 6.894 -10.059 1.00 76.94 71 GLY A CA 1
ATOM 511 C C . GLY A 1 71 ? 16.737 6.127 -11.262 1.00 76.94 71 GLY A C 1
ATOM 512 O O . GLY A 1 71 ? 16.955 6.553 -12.395 1.00 76.94 71 GLY A O 1
ATOM 513 N N . ALA A 1 72 ? 16.004 5.028 -11.052 1.00 77.69 72 ALA A N 1
ATOM 514 C CA . ALA A 1 72 ? 15.335 4.341 -12.147 1.00 77.69 72 ALA A CA 1
ATOM 515 C C . ALA A 1 72 ? 14.242 5.228 -12.760 1.00 77.69 72 ALA A C 1
ATOM 517 O O . ALA A 1 72 ? 13.356 5.728 -12.065 1.00 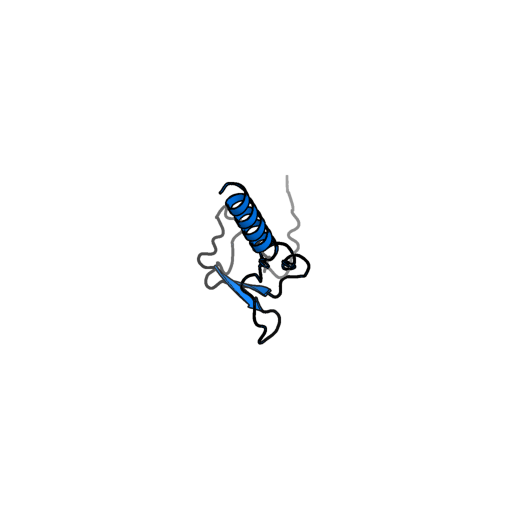77.69 72 ALA A O 1
ATOM 518 N N . GLN A 1 73 ? 14.295 5.397 -14.080 1.00 75.69 73 GLN A N 1
ATOM 519 C CA . GLN A 1 73 ? 13.199 5.996 -14.829 1.00 75.69 73 GLN A CA 1
ATOM 520 C C . GLN A 1 73 ? 12.095 4.955 -15.000 1.00 75.69 73 GLN A C 1
ATOM 522 O O . GLN A 1 73 ? 12.282 3.931 -15.654 1.00 75.69 73 GLN A O 1
ATOM 527 N N . LEU A 1 74 ? 10.942 5.219 -14.390 1.00 74.62 74 LEU A N 1
ATOM 528 C CA . LEU A 1 74 ? 9.742 4.422 -14.591 1.00 74.62 74 LEU A CA 1
ATOM 529 C C . LEU A 1 74 ? 9.066 4.879 -15.883 1.00 74.62 74 LEU A C 1
ATOM 531 O O . LEU A 1 74 ? 8.795 6.066 -16.067 1.00 74.62 74 LEU A O 1
ATOM 535 N N . GLY A 1 75 ? 8.813 3.935 -16.787 1.00 70.56 75 GLY A N 1
ATOM 536 C CA . GLY A 1 75 ? 7.968 4.194 -17.945 1.00 70.56 75 GLY A CA 1
ATOM 537 C C . GLY A 1 75 ? 6.504 4.396 -17.528 1.00 70.56 75 GLY A C 1
ATOM 538 O O . GLY A 1 75 ? 6.114 4.003 -16.428 1.00 70.56 75 GLY A O 1
ATOM 539 N N . PRO A 1 76 ? 5.659 4.940 -18.418 1.00 64.50 76 PRO A N 1
ATOM 540 C CA . PRO A 1 76 ? 4.234 5.157 -18.149 1.00 64.50 76 PRO A CA 1
ATOM 541 C C . PRO A 1 76 ? 3.421 3.861 -17.958 1.00 64.50 76 PRO A C 1
ATOM 543 O O . PRO A 1 76 ? 2.241 3.936 -17.653 1.00 64.50 76 PRO A O 1
ATOM 546 N N . GLN A 1 77 ? 4.038 2.694 -18.163 1.00 65.31 77 GLN A N 1
ATOM 547 C CA . GLN A 1 77 ? 3.429 1.356 -18.114 1.00 65.31 77 GLN A CA 1
ATOM 548 C C . GLN A 1 77 ? 4.056 0.480 -17.013 1.00 65.31 77 GLN A C 1
ATOM 550 O O . GLN A 1 77 ? 4.052 -0.749 -17.106 1.00 65.31 77 GLN A O 1
ATOM 555 N N . ALA A 1 78 ? 4.697 1.099 -16.016 1.00 67.12 78 ALA A N 1
ATOM 556 C CA . ALA A 1 78 ? 5.236 0.404 -14.851 1.00 67.12 78 ALA A CA 1
ATOM 557 C C . ALA A 1 78 ? 4.098 0.091 -13.868 1.00 67.12 78 ALA A C 1
ATOM 559 O O . ALA A 1 78 ? 3.968 0.727 -12.821 1.00 67.12 78 ALA A O 1
ATOM 560 N N . ASP A 1 79 ? 3.260 -0.873 -14.240 1.00 67.81 79 ASP A N 1
ATOM 561 C CA . ASP A 1 79 ? 2.027 -1.164 -13.522 1.00 67.81 79 ASP A CA 1
ATOM 562 C C . ASP A 1 79 ? 2.298 -2.063 -12.313 1.00 67.81 79 ASP A C 1
ATOM 564 O O . ASP A 1 79 ? 2.845 -3.162 -12.418 1.00 67.81 79 ASP A O 1
ATOM 568 N N . ALA A 1 80 ? 1.883 -1.598 -11.139 1.00 75.50 80 ALA A N 1
ATOM 569 C CA . ALA A 1 80 ? 1.674 -2.447 -9.981 1.00 75.50 80 ALA A CA 1
ATOM 570 C C . ALA A 1 80 ? 0.216 -2.304 -9.562 1.00 75.50 80 ALA A C 1
ATOM 572 O O . ALA A 1 80 ? -0.299 -1.194 -9.429 1.00 75.50 80 ALA A O 1
ATOM 573 N N . VAL A 1 81 ? -0.456 -3.436 -9.377 1.00 78.25 81 VAL A N 1
ATOM 574 C CA . VAL A 1 81 ? -1.858 -3.460 -8.969 1.00 78.25 81 VAL A CA 1
ATOM 575 C C . VAL A 1 81 ? -1.912 -3.717 -7.474 1.00 78.25 81 VAL A C 1
ATOM 577 O O . VAL A 1 81 ? -1.416 -4.731 -6.988 1.00 78.25 81 VAL A O 1
ATOM 580 N N . PHE A 1 82 ? -2.515 -2.784 -6.748 1.00 79.88 82 PHE A N 1
ATOM 581 C CA . PHE A 1 82 ? -2.834 -2.956 -5.341 1.00 79.88 82 PHE A CA 1
ATOM 582 C C . PHE A 1 82 ? -4.238 -3.555 -5.224 1.00 79.88 82 PHE A C 1
ATOM 584 O O . PHE A 1 82 ? -5.217 -2.901 -5.581 1.00 79.88 82 PHE A O 1
ATOM 591 N N . SER A 1 83 ? -4.330 -4.811 -4.783 1.00 84.62 83 SER A N 1
ATOM 592 C CA . SER A 1 83 ? -5.596 -5.556 -4.723 1.00 84.62 83 SER A CA 1
ATOM 593 C C . SER A 1 83 ? -6.160 -5.695 -3.312 1.00 84.62 83 SER A C 1
ATOM 595 O O . SER A 1 83 ? -7.373 -5.675 -3.138 1.00 84.62 83 SER A O 1
ATOM 597 N N . GLU A 1 84 ? -5.295 -5.861 -2.313 1.00 86.00 84 GLU A N 1
ATOM 598 C CA . GLU A 1 84 ? -5.690 -6.178 -0.943 1.00 86.00 84 GLU A CA 1
ATOM 599 C C . GLU A 1 84 ? -4.664 -5.636 0.055 1.00 86.00 84 GLU A C 1
ATOM 601 O O . GLU A 1 84 ? -3.464 -5.577 -0.224 1.00 86.00 84 GLU A O 1
ATOM 606 N N . TRP A 1 85 ? -5.152 -5.277 1.239 1.00 84.00 85 TRP A N 1
ATOM 607 C CA . TRP A 1 85 ? -4.349 -5.035 2.428 1.00 84.00 85 TRP A CA 1
ATOM 608 C C . TRP A 1 85 ? -5.049 -5.637 3.638 1.00 84.00 85 TRP A C 1
ATOM 610 O O . TRP A 1 85 ? -6.275 -5.717 3.688 1.00 84.00 85 TRP A O 1
ATOM 620 N N . VAL A 1 86 ? -4.252 -6.052 4.618 1.00 81.81 86 VAL A N 1
ATOM 621 C CA . VAL A 1 86 ? -4.733 -6.706 5.833 1.00 81.81 86 VAL A CA 1
ATOM 622 C C . VAL A 1 86 ? -4.150 -5.987 7.038 1.00 81.81 86 VAL A C 1
ATOM 624 O O . VAL A 1 86 ? -2.949 -5.720 7.091 1.00 81.81 86 VAL A O 1
ATOM 627 N N . VAL A 1 87 ? -5.002 -5.693 8.019 1.00 76.12 87 VAL A N 1
ATOM 628 C CA . VAL A 1 87 ? -4.573 -5.238 9.343 1.00 76.12 87 VAL A CA 1
ATOM 629 C C . VAL A 1 87 ? -4.457 -6.450 10.247 1.00 76.12 87 VAL A C 1
ATOM 631 O O . VAL A 1 87 ? -5.454 -7.102 10.551 1.00 76.12 87 VAL A O 1
ATOM 634 N N . THR A 1 88 ? -3.243 -6.730 10.708 1.00 76.44 88 THR A N 1
ATOM 635 C CA . THR A 1 88 ? -2.998 -7.782 11.694 1.00 76.44 88 THR A CA 1
ATOM 636 C C . THR A 1 88 ? -2.773 -7.137 13.050 1.00 76.44 88 THR A C 1
ATOM 638 O O . THR A 1 88 ? -1.718 -6.557 13.297 1.00 76.44 88 THR A O 1
ATOM 641 N N . ALA A 1 89 ? -3.757 -7.247 13.940 1.00 72.62 89 ALA A N 1
ATOM 642 C CA . ALA A 1 89 ? -3.570 -6.862 15.331 1.00 72.62 89 ALA A CA 1
ATOM 643 C C . ALA A 1 89 ? -2.585 -7.830 16.004 1.00 72.62 89 ALA A C 1
ATOM 645 O O . ALA A 1 89 ? -2.744 -9.050 15.930 1.00 72.62 89 ALA A O 1
ATOM 646 N N . THR A 1 90 ? -1.574 -7.292 16.681 1.00 72.62 90 THR A N 1
ATOM 647 C CA . THR A 1 90 ? -0.649 -8.078 17.501 1.00 72.62 90 THR A CA 1
ATOM 648 C C . THR A 1 90 ? -0.861 -7.740 18.962 1.00 72.62 90 THR A C 1
ATOM 650 O O . THR A 1 90 ? -0.928 -6.569 19.327 1.00 72.62 90 THR A O 1
ATOM 653 N N . ARG A 1 91 ? -0.930 -8.763 19.809 1.00 70.44 91 ARG A N 1
ATOM 654 C CA . ARG A 1 91 ? -1.001 -8.580 21.256 1.00 70.44 91 ARG A CA 1
ATOM 655 C C . ARG A 1 91 ? 0.337 -8.069 21.793 1.00 70.44 91 ARG A C 1
ATOM 657 O O . ARG A 1 91 ? 1.370 -8.684 21.540 1.00 70.44 91 ARG A O 1
ATOM 664 N N . SER A 1 92 ? 0.303 -6.960 22.527 1.00 66.81 92 SER A N 1
ATOM 665 C CA . SER A 1 92 ? 1.463 -6.354 23.191 1.00 66.81 92 SER A CA 1
ATOM 666 C C . SER A 1 92 ? 1.621 -6.800 24.653 1.00 66.81 92 SER A C 1
ATOM 668 O O . SER A 1 92 ? 2.609 -6.439 25.294 1.00 66.81 92 SER A O 1
ATOM 670 N N . ASP A 1 93 ? 0.696 -7.609 25.192 1.00 59.28 93 ASP A N 1
ATOM 671 C CA . ASP A 1 93 ? 0.782 -8.119 26.560 1.00 59.28 93 ASP A CA 1
ATOM 672 C C . ASP A 1 93 ? 1.901 -9.169 26.671 1.00 59.28 93 ASP A C 1
ATOM 674 O O . ASP A 1 93 ? 1.759 -10.331 26.300 1.00 59.28 93 ASP A O 1
ATOM 678 N N . GLY A 1 94 ? 3.067 -8.708 27.136 1.00 56.19 94 GLY A N 1
ATOM 679 C CA . GLY A 1 94 ? 4.360 -9.401 27.163 1.00 56.19 94 GLY A CA 1
ATOM 680 C C . GLY A 1 94 ? 4.464 -10.647 28.049 1.00 56.19 94 GLY A C 1
ATOM 681 O O . GLY A 1 94 ? 5.398 -10.765 28.837 1.00 56.19 94 GLY A O 1
ATOM 682 N N . GLY A 1 95 ? 3.561 -11.609 27.896 1.00 57.66 95 GLY A N 1
ATOM 683 C CA . GLY A 1 95 ? 3.636 -12.901 28.560 1.00 57.66 95 GLY A CA 1
ATOM 684 C C . GLY A 1 95 ? 2.356 -13.239 29.296 1.00 57.66 95 GLY A C 1
ATOM 685 O O . GLY A 1 95 ? 2.174 -12.906 30.458 1.00 57.66 95 GLY A O 1
ATOM 686 N N . THR A 1 96 ? 1.486 -13.979 28.630 1.00 49.28 96 THR A N 1
ATOM 687 C CA . THR A 1 96 ? 0.971 -15.268 29.108 1.00 49.28 96 THR A CA 1
ATOM 688 C C . THR A 1 96 ? 0.128 -15.847 27.984 1.00 49.28 96 THR A C 1
ATOM 690 O O . THR A 1 96 ? -0.670 -15.150 27.361 1.00 49.28 96 THR A O 1
ATOM 693 N N . ALA A 1 97 ? 0.307 -17.136 27.690 1.00 50.78 97 ALA A N 1
ATOM 694 C CA . ALA A 1 97 ? -0.671 -17.852 26.891 1.00 50.78 97 ALA A CA 1
ATOM 695 C C . ALA A 1 97 ? -2.022 -17.687 27.595 1.00 50.78 97 ALA A C 1
ATOM 697 O O . ALA A 1 97 ? -2.211 -18.213 28.691 1.00 50.78 97 ALA A O 1
ATOM 698 N N . ALA A 1 98 ? -2.946 -16.936 26.997 1.00 52.06 98 ALA A N 1
ATOM 699 C CA . ALA A 1 98 ? -4.332 -16.955 27.427 1.00 52.06 98 ALA A CA 1
ATOM 700 C C . ALA A 1 98 ? -4.878 -18.346 27.087 1.00 52.06 98 ALA A C 1
ATOM 702 O O . ALA A 1 98 ? -5.461 -18.562 26.027 1.00 52.06 98 ALA A O 1
ATOM 703 N N . SER A 1 99 ? -4.616 -19.326 27.951 1.00 48.41 99 SER A N 1
ATOM 704 C CA . SER A 1 99 ? -5.291 -20.611 27.893 1.00 48.41 99 SER A CA 1
ATOM 705 C C . SER A 1 99 ? -6.784 -20.337 28.073 1.00 48.41 99 SER A C 1
ATOM 707 O O . SER A 1 99 ? -7.147 -19.751 29.100 1.00 48.41 99 SER A O 1
ATOM 709 N N . PRO A 1 100 ? -7.664 -20.744 27.144 1.00 49.59 100 PRO A N 1
ATOM 710 C CA . PRO A 1 100 ? -9.090 -20.664 27.386 1.00 49.59 100 PRO A CA 1
ATOM 711 C C . PRO A 1 100 ? -9.416 -21.670 28.493 1.00 49.59 100 PRO A C 1
ATOM 713 O O . PRO A 1 100 ? -9.459 -22.874 28.261 1.00 49.59 100 PRO A O 1
ATOM 716 N N . GLN A 1 101 ? -9.614 -21.199 29.721 1.00 49.22 101 GLN A N 1
ATOM 717 C CA . GLN A 1 101 ? -10.311 -21.979 30.739 1.00 49.22 101 GLN A CA 1
ATOM 718 C C . GLN A 1 101 ? -11.800 -21.722 30.526 1.00 49.22 101 GLN A C 1
ATOM 720 O O . GLN A 1 101 ? -12.379 -20.823 31.131 1.00 49.22 101 GLN A O 1
ATOM 725 N N . TRP A 1 102 ? -12.410 -22.482 29.618 1.00 46.06 102 TRP A N 1
ATOM 726 C CA . TRP A 1 102 ? -13.865 -22.572 29.557 1.00 46.06 102 TRP A CA 1
ATOM 727 C C . TRP A 1 102 ? -14.285 -23.354 30.802 1.00 46.06 102 TRP A C 1
ATOM 729 O O . TRP A 1 102 ? -14.013 -24.550 30.902 1.00 46.06 102 TRP A O 1
ATOM 739 N N . ARG A 1 103 ? -14.854 -22.673 31.799 1.00 51.25 103 ARG A N 1
ATOM 740 C CA . ARG A 1 103 ? -15.483 -23.341 32.943 1.00 51.25 103 ARG A CA 1
ATOM 741 C C . ARG A 1 103 ? -16.977 -23.479 32.660 1.00 51.25 103 ARG A C 1
ATOM 743 O O . ARG A 1 103 ? -17.614 -22.482 32.330 1.00 51.25 103 ARG A O 1
ATOM 750 N N . ASN A 1 104 ? -17.470 -24.714 32.774 1.00 44.78 104 ASN A N 1
ATOM 751 C CA . ASN A 1 104 ? -18.891 -25.039 32.923 1.00 44.78 104 ASN A CA 1
ATOM 752 C C . ASN A 1 104 ? -19.390 -24.627 34.308 1.00 44.78 104 ASN A C 1
ATOM 754 O O . ASN A 1 104 ? -18.583 -24.728 35.264 1.00 44.78 104 ASN A O 1
#

pLDDT: mean 70.55, std 11.56, range [44.78, 88.62]

Solvent-accessible surface area (backbone atoms only — not comparable to full-atom values): 7477 Å² total; per-residue (Å²): 122,71,67,64,56,54,54,53,51,52,52,54,54,54,54,60,72,68,46,96,68,93,70,92,76,80,57,60,81,78,51,82,50,66,53,46,80,46,81,46,72,83,45,64,73,93,73,80,70,84,88,50,100,65,88,88,67,66,86,43,73,47,78,45,80,43,62,74,48,92,89,61,84,76,59,100,65,67,63,75,84,89,85,83,85,84,87,80,89,73,88,79,75,92,78,69,86,82,70,83,77,83,76,132

Foldseek 3Di:
DVVVVVVVVVVVVVVVVPPPDDDDDPCLPVDDQQKDKDKDQPDFDPDDDPVDPDDGDRPDIDIDIDGPDPPDDDDPSSDDDDDDDDDDDDDPPPDDPPDPPPDD

Secondary structure (DSSP, 8-state):
-HHHHHHHHHHHHHHHHTS--SSSS--TTTS--SEEEEEEEEE--SS--TTS------SEEEEEEEESSTT----TT-----------------S---------

Sequence (104 aa):
MKSLRTTTLILAALAVVLLPGCTAG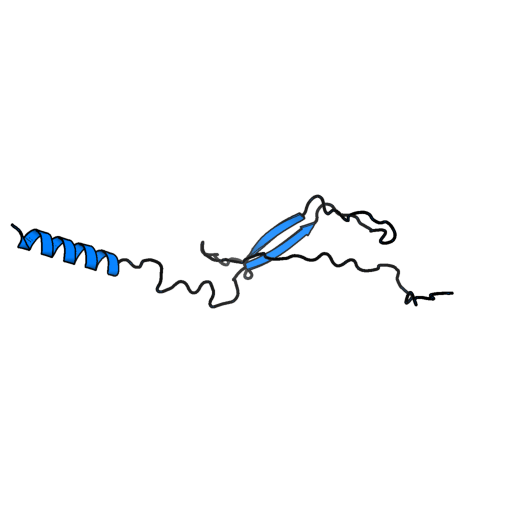NHSADTVAPVFFTADITEGPADVDISLPIDVTIPTMTWKSQAKAPGAQLGPQADAVFSEWVVTATRSDGGTAASPQWRN

Mean predicted aligned error: 15.89 Å